Protein AF-A0A183VF96-F1 (afdb_monomer_lite)

Radius of gyration: 33.03 Å; chains: 1; bounding box: 68×21×99 Å

Sequence (112 aa):
LLKYAECFLTSPPVLVTRSDSFLRWYPRFNINHMRTSILQKVRLLCEPDKWALYEDYSRNRVETSPPVAMLSPGVTALILPFRSPSPKPRLRSYSTGDEEERPTIIRRPMTP

Foldseek 3Di:
DVQLVVCCVVPNAPDDDPPDDSCVRVVPDDCPCVVVVVLVVCCVVDDPVVNVVVVVVVVVCVVPDDPPPPVPVPPPPPDPDDPDPDDDPPDPDPPPDDPPPDPPPPDDDDDD

Organism: Toxocara canis (NCBI:txid6265)

Structure (mmCIF, N/CA/C/O backbone):
data_AF-A0A183VF96-F1
#
_entry.id   AF-A0A183VF96-F1
#
loop_
_atom_site.group_PDB
_atom_site.id
_atom_site.type_symbol
_atom_site.label_atom_id
_atom_site.label_alt_id
_atom_site.label_comp_id
_atom_site.label_asym_id
_atom_site.label_entity_id
_atom_site.label_seq_id
_atom_site.pdbx_PDB_ins_code
_atom_site.Cartn_x
_atom_site.Cartn_y
_atom_site.Cartn_z
_atom_site.occupancy
_atom_site.B_iso_or_equiv
_atom_site.auth_seq_id
_atom_site.auth_comp_id
_atom_site.auth_asym_id
_atom_site.auth_atom_id
_atom_site.pdbx_PDB_model_num
ATOM 1 N N . LEU A 1 1 ? 7.146 -2.523 0.104 1.00 82.44 1 LEU A N 1
ATOM 2 C CA . LEU A 1 1 ? 6.735 -3.749 -0.617 1.00 82.44 1 LEU A CA 1
ATOM 3 C C . LEU A 1 1 ? 5.287 -3.684 -1.106 1.00 82.44 1 LEU A C 1
ATOM 5 O O . LEU A 1 1 ? 5.092 -3.768 -2.305 1.00 82.44 1 LEU A O 1
ATOM 9 N N . LEU A 1 2 ? 4.296 -3.462 -0.231 1.00 87.12 2 LEU A N 1
ATOM 10 C CA . LEU A 1 2 ? 2.861 -3.483 -0.588 1.00 87.12 2 LEU A CA 1
ATOM 11 C C . LEU A 1 2 ? 2.494 -2.676 -1.843 1.00 87.12 2 LEU A C 1
ATOM 13 O O . LEU A 1 2 ? 1.887 -3.218 -2.755 1.00 87.12 2 LEU A O 1
ATOM 17 N N . LYS A 1 3 ? 2.933 -1.417 -1.938 1.00 85.81 3 LYS A N 1
ATOM 18 C CA . LYS A 1 3 ? 2.628 -0.572 -3.104 1.00 85.81 3 LYS A CA 1
ATOM 19 C C . LYS A 1 3 ? 3.275 -1.051 -4.408 1.00 85.81 3 LYS A C 1
ATOM 21 O O . LYS A 1 3 ? 2.720 -0.857 -5.478 1.00 85.81 3 LYS A O 1
ATOM 26 N N . TYR A 1 4 ? 4.440 -1.693 -4.321 1.00 87.81 4 TYR A N 1
ATOM 27 C CA . TYR A 1 4 ? 5.071 -2.306 -5.490 1.00 87.81 4 TYR A CA 1
ATOM 28 C C . TYR A 1 4 ? 4.211 -3.470 -5.989 1.00 87.81 4 TYR A C 1
ATOM 30 O O . TYR A 1 4 ? 3.901 -3.530 -7.172 1.00 87.81 4 TYR A O 1
ATOM 38 N N . ALA A 1 5 ? 3.775 -4.345 -5.075 1.00 89.75 5 ALA A N 1
ATOM 39 C CA . ALA A 1 5 ? 2.885 -5.457 -5.399 1.00 89.75 5 ALA A CA 1
ATOM 40 C C . ALA A 1 5 ? 1.549 -4.970 -5.983 1.00 89.75 5 ALA A C 1
ATOM 42 O O . ALA A 1 5 ? 1.094 -5.515 -6.979 1.00 89.75 5 ALA A O 1
ATOM 43 N N . GLU A 1 6 ? 0.965 -3.905 -5.429 1.00 89.75 6 GLU A N 1
ATOM 44 C CA . GLU A 1 6 ? -0.240 -3.273 -5.979 1.00 89.75 6 GLU A CA 1
ATOM 45 C C . GLU A 1 6 ? -0.042 -2.842 -7.440 1.00 89.75 6 GLU A C 1
ATOM 47 O O . GLU A 1 6 ? -0.858 -3.196 -8.287 1.00 89.75 6 GLU A O 1
ATOM 52 N N . CYS A 1 7 ? 1.059 -2.156 -7.771 1.00 89.12 7 CYS A N 1
ATOM 53 C CA . CYS A 1 7 ? 1.353 -1.758 -9.154 1.00 89.12 7 CYS A CA 1
ATOM 54 C C . CYS A 1 7 ? 1.529 -2.963 -10.090 1.00 89.12 7 CYS A C 1
ATOM 56 O O . CYS A 1 7 ? 0.991 -2.956 -11.195 1.00 89.12 7 CYS A O 1
ATOM 58 N N . PHE A 1 8 ? 2.227 -4.006 -9.632 1.00 90.12 8 PHE A N 1
ATOM 59 C CA . PHE A 1 8 ? 2.413 -5.242 -10.396 1.00 90.12 8 PHE A CA 1
ATOM 60 C C . PHE A 1 8 ? 1.109 -5.994 -10.660 1.00 90.12 8 PHE A C 1
ATOM 62 O O . PHE A 1 8 ? 0.940 -6.537 -11.746 1.00 90.12 8 PHE A O 1
ATOM 69 N N . LEU A 1 9 ? 0.200 -6.038 -9.686 1.00 91.00 9 LEU A N 1
ATOM 70 C CA . LEU A 1 9 ? -1.071 -6.750 -9.819 1.00 91.00 9 LEU A CA 1
ATOM 71 C C . LEU A 1 9 ? -2.097 -5.964 -10.642 1.00 91.00 9 LEU A C 1
ATOM 73 O O . LEU A 1 9 ? -2.874 -6.561 -11.379 1.00 91.00 9 LEU A O 1
ATOM 77 N N . THR A 1 10 ? -2.110 -4.636 -10.521 1.00 91.50 10 THR A N 1
ATOM 78 C CA . THR A 1 10 ? -3.070 -3.770 -11.232 1.00 91.50 10 THR A CA 1
ATOM 79 C C . THR A 1 10 ? -2.650 -3.461 -12.664 1.00 91.50 10 THR A C 1
ATOM 81 O O . THR A 1 10 ? -3.499 -3.309 -13.538 1.00 91.50 10 THR A O 1
ATOM 84 N N . SER A 1 11 ? -1.347 -3.366 -12.914 1.00 90.50 11 SER A N 1
ATOM 85 C CA . SER A 1 11 ? -0.785 -2.986 -14.210 1.00 90.50 11 SER A CA 1
ATOM 86 C C . SER A 1 11 ? 0.518 -3.745 -14.465 1.00 90.50 11 SER A C 1
ATOM 88 O O . SER A 1 11 ? 1.589 -3.146 -14.406 1.00 90.50 11 SER A O 1
ATOM 90 N N . PRO A 1 12 ? 0.467 -5.065 -14.708 1.00 90.88 12 PRO A N 1
ATOM 91 C CA . PRO A 1 12 ? 1.673 -5.863 -14.885 1.00 90.88 12 PRO A CA 1
ATOM 92 C C . PRO A 1 12 ? 2.502 -5.360 -16.081 1.00 90.88 12 PRO A C 1
ATOM 94 O O . PRO A 1 12 ? 1.938 -5.002 -17.119 1.00 90.88 12 PRO A O 1
ATOM 97 N N . PRO A 1 13 ? 3.843 -5.341 -15.975 1.00 88.38 13 PRO A N 1
ATOM 98 C CA . PRO A 1 13 ? 4.690 -4.946 -17.088 1.00 88.38 13 PRO A CA 1
ATOM 99 C C . PRO A 1 13 ? 4.635 -6.021 -18.175 1.00 88.38 13 PRO A C 1
ATOM 101 O O . PRO A 1 13 ? 4.692 -7.215 -17.888 1.00 88.38 13 PRO A O 1
ATOM 104 N N . VAL A 1 14 ? 4.565 -5.589 -19.435 1.00 87.06 14 VAL A N 1
ATOM 105 C CA . VAL A 1 14 ? 4.469 -6.491 -20.598 1.00 87.06 14 VAL A CA 1
ATOM 106 C C . VAL A 1 14 ? 5.697 -7.398 -20.716 1.00 87.06 14 VAL A C 1
ATOM 108 O O . VAL A 1 14 ? 5.582 -8.556 -21.105 1.00 87.06 14 VAL A O 1
ATOM 111 N N . LEU A 1 15 ? 6.875 -6.878 -20.365 1.00 84.94 15 LEU A N 1
ATOM 112 C CA . LEU A 1 15 ? 8.130 -7.615 -20.399 1.00 84.94 15 LEU A CA 1
ATOM 113 C C . LEU A 1 15 ? 8.973 -7.271 -19.174 1.00 84.94 15 LEU A C 1
ATOM 115 O O . LEU A 1 15 ? 9.221 -6.101 -18.880 1.00 84.94 15 LEU A O 1
ATOM 119 N N . VAL A 1 16 ? 9.443 -8.311 -18.490 1.00 86.19 16 VAL A N 1
ATOM 120 C CA . VAL A 1 16 ? 10.354 -8.200 -17.352 1.00 86.19 16 VAL A CA 1
ATOM 121 C C . VAL A 1 16 ? 11.736 -8.644 -17.810 1.00 86.19 16 VAL A C 1
ATOM 123 O O . VAL A 1 16 ? 11.989 -9.839 -17.951 1.00 86.19 16 VAL A O 1
ATOM 126 N N . THR A 1 17 ? 12.638 -7.694 -18.060 1.00 84.88 17 THR A N 1
ATOM 127 C CA . THR A 1 17 ? 14.049 -8.006 -18.337 1.00 84.88 17 THR A CA 1
ATOM 128 C C . THR A 1 17 ? 14.905 -7.790 -17.090 1.00 84.88 17 THR A C 1
ATOM 130 O O . THR A 1 17 ? 14.603 -6.944 -16.250 1.00 84.88 17 THR A O 1
ATOM 133 N N . ARG A 1 18 ? 16.004 -8.545 -16.955 1.00 82.00 18 ARG A N 1
ATOM 134 C CA . ARG A 1 18 ? 16.903 -8.468 -15.785 1.00 82.00 18 ARG A CA 1
ATOM 135 C C . ARG A 1 18 ? 17.544 -7.084 -15.604 1.00 82.00 18 ARG A C 1
ATOM 137 O O . ARG A 1 18 ? 17.938 -6.738 -14.495 1.00 82.00 18 ARG A O 1
ATOM 144 N N . SER A 1 19 ? 17.678 -6.323 -16.688 1.00 85.25 19 SER A N 1
ATOM 145 C CA . SER A 1 19 ? 18.279 -4.985 -16.709 1.00 85.25 19 SER A CA 1
ATOM 146 C C . SER A 1 19 ? 17.285 -3.851 -16.465 1.00 85.25 19 SER A C 1
ATOM 148 O O . SER A 1 19 ? 17.706 -2.707 -16.303 1.00 85.25 19 SER A O 1
ATOM 150 N N . ASP A 1 20 ? 15.982 -4.130 -16.480 1.00 83.94 20 ASP A N 1
ATOM 151 C CA . ASP A 1 20 ? 14.977 -3.087 -16.318 1.00 83.94 20 ASP A CA 1
ATOM 152 C C . ASP A 1 20 ? 14.795 -2.700 -14.852 1.00 83.94 20 ASP A C 1
ATOM 154 O O . ASP A 1 20 ? 14.793 -3.528 -13.941 1.00 83.94 20 ASP A O 1
ATOM 158 N N . SER A 1 21 ? 14.625 -1.399 -14.624 1.00 86.69 21 SER A N 1
ATOM 159 C CA . SER A 1 21 ? 14.334 -0.855 -13.306 1.00 86.69 21 SER A CA 1
ATOM 160 C C . SER A 1 21 ? 12.828 -0.720 -13.099 1.00 86.69 21 SER A C 1
ATOM 162 O O . SER A 1 21 ? 12.072 -0.419 -14.021 1.00 86.69 21 SER A O 1
ATOM 164 N N . PHE A 1 22 ? 12.381 -0.860 -11.852 1.00 88.19 22 PHE A N 1
ATOM 165 C CA . PHE A 1 22 ? 10.967 -0.713 -11.508 1.00 88.19 22 PHE A CA 1
ATOM 166 C C . PHE A 1 22 ? 10.389 0.654 -11.926 1.00 88.19 22 PHE A C 1
ATOM 168 O O . PHE A 1 22 ? 9.273 0.728 -12.430 1.00 88.19 22 PHE A O 1
ATOM 175 N N . LEU A 1 23 ? 11.163 1.736 -11.785 1.00 89.38 23 LEU A N 1
ATOM 176 C CA . LEU A 1 23 ? 10.751 3.081 -12.210 1.00 89.38 23 LEU A CA 1
ATOM 177 C C . LEU A 1 23 ? 10.607 3.213 -13.731 1.00 89.38 23 LEU A C 1
ATOM 179 O O . LEU A 1 23 ? 9.886 4.090 -14.193 1.00 89.38 23 LEU A O 1
ATOM 183 N N . ARG A 1 24 ? 11.253 2.346 -14.518 1.00 89.31 24 ARG A N 1
ATOM 184 C CA . ARG A 1 24 ? 11.044 2.305 -15.967 1.00 89.31 24 ARG A CA 1
ATOM 185 C C . ARG A 1 24 ? 9.664 1.751 -16.314 1.00 89.31 24 ARG A C 1
ATOM 187 O O . ARG A 1 24 ? 9.026 2.269 -17.223 1.00 89.31 24 ARG A O 1
ATOM 194 N N . TRP A 1 25 ? 9.197 0.738 -15.585 1.00 89.06 25 TRP A N 1
ATOM 195 C CA . TRP A 1 25 ? 7.843 0.199 -15.749 1.00 89.06 25 TRP A CA 1
ATOM 196 C C . TRP A 1 25 ? 6.776 1.117 -15.141 1.00 89.06 25 TRP A C 1
ATOM 198 O O . TRP A 1 25 ? 5.693 1.257 -15.700 1.00 89.06 25 TRP A O 1
ATOM 208 N N . TYR A 1 26 ? 7.101 1.791 -14.035 1.00 90.75 26 TYR A N 1
ATOM 209 C CA . TYR A 1 26 ? 6.179 2.659 -13.300 1.00 90.75 26 TYR A CA 1
ATOM 210 C C . TYR A 1 26 ? 6.797 4.042 -13.044 1.00 90.75 26 TYR A C 1
ATOM 212 O O . TYR A 1 26 ? 7.177 4.359 -11.914 1.00 90.75 26 TYR A O 1
ATOM 220 N N . PRO A 1 27 ? 6.872 4.914 -14.065 1.00 89.56 27 PRO A N 1
ATOM 221 C CA . PRO A 1 27 ? 7.570 6.201 -13.965 1.00 89.56 27 PRO A CA 1
ATOM 222 C C . PRO A 1 27 ? 6.913 7.187 -12.995 1.00 89.56 27 PRO A C 1
ATOM 224 O O . PRO A 1 27 ? 7.564 8.095 -12.491 1.00 89.56 27 PRO A O 1
ATOM 227 N N . ARG A 1 28 ? 5.621 7.007 -12.707 1.00 89.06 28 ARG A N 1
ATOM 228 C CA . ARG A 1 28 ? 4.862 7.825 -11.748 1.00 89.06 28 ARG A CA 1
ATOM 229 C C . ARG A 1 28 ? 4.773 7.190 -10.361 1.00 89.06 28 ARG A C 1
ATOM 231 O O . ARG A 1 28 ? 3.981 7.637 -9.533 1.00 89.06 28 ARG A O 1
ATOM 238 N N . PHE A 1 29 ? 5.531 6.125 -10.109 1.00 88.94 29 PHE A N 1
ATOM 239 C CA . PHE A 1 29 ? 5.494 5.464 -8.817 1.00 88.94 29 PHE A CA 1
ATOM 240 C C . PHE A 1 29 ? 5.969 6.400 -7.708 1.00 88.94 29 PHE A C 1
ATOM 242 O O . PHE A 1 29 ? 7.023 7.025 -7.791 1.00 88.94 29 PHE A O 1
ATOM 249 N N . ASN A 1 30 ? 5.194 6.449 -6.632 1.00 88.19 30 ASN A N 1
ATOM 250 C CA . ASN A 1 30 ? 5.515 7.230 -5.453 1.00 88.19 30 ASN A CA 1
ATOM 251 C C . ASN A 1 30 ? 5.041 6.469 -4.211 1.00 88.19 30 ASN A C 1
ATOM 253 O O . ASN A 1 30 ? 3.918 5.978 -4.204 1.00 88.19 30 ASN A O 1
ATOM 257 N N . ILE A 1 31 ? 5.851 6.374 -3.154 1.00 88.94 31 ILE A N 1
ATOM 258 C CA . ILE A 1 31 ? 5.501 5.686 -1.897 1.00 88.94 31 ILE A CA 1
ATOM 259 C C . ILE A 1 31 ? 4.945 6.617 -0.805 1.00 88.94 31 ILE A C 1
ATOM 261 O O . ILE A 1 31 ? 4.542 6.155 0.265 1.00 88.94 31 ILE A O 1
ATOM 265 N N . ASN A 1 32 ? 4.885 7.920 -1.073 1.00 88.75 32 ASN A N 1
ATOM 266 C CA . ASN A 1 32 ? 4.375 8.923 -0.148 1.00 88.75 32 ASN A CA 1
ATOM 267 C C . ASN A 1 32 ? 2.954 8.567 0.303 1.00 88.75 32 ASN A C 1
ATOM 269 O O . ASN A 1 32 ? 2.155 8.018 -0.461 1.00 88.75 32 ASN A O 1
ATOM 273 N N . HIS A 1 33 ? 2.662 8.862 1.572 1.00 87.00 33 HIS A N 1
ATOM 274 C CA . HIS A 1 33 ? 1.355 8.633 2.198 1.00 87.00 33 HIS A CA 1
ATOM 275 C C . HIS A 1 33 ? 0.871 7.165 2.171 1.00 87.00 33 HIS A C 1
ATOM 277 O O . HIS A 1 33 ? -0.306 6.887 2.398 1.00 87.00 33 HIS A O 1
ATOM 283 N N . MET A 1 34 ? 1.761 6.187 1.941 1.00 89.12 34 MET A N 1
ATOM 284 C CA . MET A 1 34 ? 1.381 4.768 1.963 1.00 89.12 34 MET A CA 1
ATOM 285 C C . MET A 1 34 ? 0.909 4.339 3.358 1.00 89.12 34 MET A C 1
ATOM 287 O O . MET A 1 34 ? -0.097 3.647 3.479 1.00 89.12 34 MET A O 1
ATOM 291 N N . ARG A 1 35 ? 1.588 4.794 4.421 1.00 89.50 35 ARG A N 1
ATOM 292 C CA . ARG A 1 35 ? 1.193 4.496 5.807 1.00 89.50 35 ARG A CA 1
ATOM 293 C C . ARG A 1 35 ? -0.216 5.004 6.110 1.00 89.50 35 ARG A C 1
ATOM 295 O O . ARG A 1 35 ? -1.031 4.240 6.609 1.00 89.50 35 ARG A O 1
ATOM 302 N N . THR A 1 36 ? -0.501 6.266 5.796 1.00 90.19 36 THR A N 1
ATOM 303 C CA . THR A 1 36 ? -1.819 6.870 6.042 1.00 90.19 36 THR A CA 1
ATOM 304 C C . THR A 1 36 ? -2.906 6.179 5.225 1.00 90.19 36 THR A C 1
ATOM 306 O O . THR A 1 36 ? -3.955 5.867 5.774 1.00 90.19 36 THR A O 1
ATOM 309 N N . SER A 1 37 ? -2.626 5.836 3.965 1.00 89.62 37 SER A N 1
ATOM 310 C CA . SER A 1 37 ? -3.566 5.101 3.105 1.00 89.62 37 SER A CA 1
ATOM 311 C C . SER A 1 37 ? -3.897 3.709 3.655 1.00 89.62 37 SER A C 1
ATOM 313 O O . SER A 1 37 ? -5.055 3.299 3.656 1.00 89.62 37 SER A O 1
ATOM 315 N N . ILE A 1 38 ? -2.891 2.978 4.153 1.00 90.38 38 ILE A N 1
ATOM 316 C CA . ILE A 1 38 ? -3.097 1.666 4.783 1.00 90.38 38 ILE A CA 1
ATOM 317 C C . ILE A 1 38 ? -3.917 1.820 6.062 1.00 90.38 38 ILE A C 1
ATOM 319 O O . ILE A 1 38 ? -4.904 1.113 6.228 1.00 90.38 38 ILE A O 1
ATOM 323 N N . LEU A 1 39 ? -3.548 2.755 6.942 1.00 92.31 39 LEU A N 1
ATOM 324 C CA . LEU A 1 39 ? -4.275 2.990 8.191 1.00 92.31 39 LEU A CA 1
ATOM 325 C C . LEU A 1 39 ? -5.733 3.377 7.937 1.00 92.31 39 LEU A C 1
ATOM 327 O O . LEU A 1 39 ? -6.614 2.888 8.631 1.00 92.31 39 LEU A O 1
ATOM 331 N N . GLN A 1 40 ? -6.003 4.180 6.908 1.00 92.12 40 GLN A N 1
ATOM 332 C CA . GLN A 1 40 ? -7.365 4.521 6.513 1.00 92.12 40 GLN A CA 1
ATOM 333 C C . GLN A 1 40 ? -8.152 3.288 6.049 1.00 92.12 40 GLN A C 1
ATOM 335 O O . GLN A 1 40 ? -9.288 3.103 6.475 1.00 92.12 40 GLN A O 1
ATOM 340 N N . LYS A 1 41 ? -7.553 2.411 5.229 1.00 92.19 41 LYS A N 1
ATOM 341 C CA . LYS A 1 41 ? -8.193 1.145 4.830 1.00 92.19 41 LYS A CA 1
ATOM 342 C C . LYS A 1 41 ? -8.459 0.239 6.035 1.00 92.19 41 LYS A C 1
ATOM 344 O O . LYS A 1 41 ? -9.545 -0.315 6.137 1.00 92.19 41 LYS A O 1
ATOM 349 N N . VAL A 1 42 ? -7.503 0.116 6.957 1.00 93.31 42 VAL A N 1
ATOM 350 C CA . VAL A 1 42 ? -7.676 -0.678 8.184 1.00 93.31 42 VAL A CA 1
ATOM 351 C C . VAL A 1 42 ? -8.794 -0.100 9.047 1.00 93.31 42 VAL A C 1
ATOM 353 O O . VAL A 1 42 ? -9.651 -0.855 9.487 1.00 93.31 42 VAL A O 1
ATOM 356 N N . ARG A 1 43 ? -8.846 1.225 9.227 1.00 92.69 43 ARG A N 1
ATOM 357 C CA . ARG A 1 43 ? -9.913 1.903 9.975 1.00 92.69 43 ARG A CA 1
ATOM 358 C C . ARG A 1 43 ? -11.305 1.588 9.433 1.00 92.69 43 ARG A C 1
ATOM 360 O O . ARG A 1 43 ? -12.217 1.391 10.219 1.00 92.69 43 ARG A O 1
ATOM 367 N N . LEU A 1 44 ? -11.464 1.555 8.109 1.00 93.06 44 LEU A N 1
ATOM 368 C CA . LEU A 1 44 ? -12.750 1.257 7.468 1.00 93.06 44 LEU A CA 1
ATOM 369 C C . LEU A 1 44 ? -13.185 -0.206 7.635 1.00 93.06 44 LEU A C 1
ATOM 371 O O . LEU A 1 44 ? -14.377 -0.486 7.583 1.00 93.06 44 LEU A O 1
ATOM 375 N N . LEU A 1 45 ? -12.233 -1.129 7.787 1.00 94.12 45 LEU A N 1
ATOM 376 C CA . LEU A 1 45 ? -12.497 -2.568 7.888 1.00 94.12 45 LEU A CA 1
ATOM 377 C C . LEU A 1 45 ? -12.551 -3.075 9.335 1.00 94.12 45 LEU A C 1
ATOM 379 O O . LEU A 1 45 ? -13.045 -4.173 9.578 1.00 94.12 45 LEU A O 1
ATOM 383 N N . CYS A 1 46 ? -11.996 -2.322 10.281 1.00 93.50 46 CYS A N 1
ATOM 384 C CA . CYS A 1 46 ? -11.927 -2.710 11.682 1.00 93.50 46 CYS A CA 1
ATOM 385 C C . CYS A 1 46 ? -13.207 -2.319 12.428 1.00 93.50 46 CYS A C 1
ATOM 387 O O . CYS A 1 46 ? -13.872 -1.340 12.092 1.00 93.50 46 CYS A O 1
ATOM 389 N N . GLU A 1 47 ? -13.517 -3.054 13.492 1.00 94.88 47 GLU A N 1
ATOM 390 C CA . GLU A 1 47 ? -14.559 -2.653 14.434 1.00 94.88 47 GLU A CA 1
ATOM 391 C C . GLU A 1 47 ? -14.176 -1.329 15.128 1.00 94.88 47 GLU A C 1
ATOM 393 O O . GLU A 1 47 ? -13.002 -1.150 15.485 1.00 94.88 47 GLU A O 1
ATOM 398 N N . PRO A 1 48 ? -15.141 -0.421 15.373 1.00 91.81 48 PRO A N 1
ATOM 399 C CA . PRO A 1 48 ? -14.873 0.878 15.993 1.00 91.81 48 PRO A CA 1
ATOM 400 C C . PRO A 1 48 ? -14.154 0.768 17.343 1.00 91.81 48 PRO A C 1
ATOM 402 O O . PRO A 1 48 ? -13.185 1.489 17.577 1.00 91.81 48 PRO A O 1
ATOM 405 N N . ASP A 1 49 ? -14.563 -0.184 18.185 1.00 92.00 49 ASP A N 1
ATOM 406 C CA . ASP A 1 49 ? -14.010 -0.371 19.532 1.00 92.00 49 ASP A CA 1
ATOM 407 C C . ASP A 1 49 ? -12.533 -0.793 19.488 1.00 92.00 49 ASP A C 1
ATOM 409 O O . ASP A 1 49 ? -11.691 -0.275 20.223 1.00 92.00 49 ASP A O 1
ATOM 413 N N . LYS A 1 50 ? -12.182 -1.693 18.561 1.00 91.81 50 LYS A N 1
ATOM 414 C CA . LYS A 1 50 ? -10.795 -2.138 18.349 1.00 91.81 50 LYS A CA 1
ATOM 415 C C . LYS A 1 50 ? -9.930 -1.029 17.757 1.00 91.81 50 LYS A C 1
ATOM 417 O O . LYS A 1 50 ? -8.750 -0.922 18.090 1.00 91.81 50 LYS A O 1
ATOM 422 N N . TRP A 1 51 ? -10.501 -0.209 16.875 1.00 94.38 51 TRP A N 1
ATOM 423 C CA . TRP A 1 51 ? -9.799 0.940 16.313 1.00 94.38 51 TRP A CA 1
ATOM 424 C C . TRP A 1 51 ? -9.520 2.015 17.373 1.00 94.38 51 TRP A C 1
ATOM 426 O O . TRP A 1 51 ? -8.410 2.543 17.407 1.00 94.38 51 TRP A O 1
ATOM 436 N N . ALA A 1 52 ? -10.467 2.279 18.280 1.00 91.94 52 ALA A N 1
ATOM 437 C CA . ALA A 1 52 ? -10.282 3.216 19.389 1.00 91.94 52 ALA A CA 1
ATOM 438 C C . ALA A 1 52 ? -9.109 2.809 20.301 1.00 91.94 52 ALA A C 1
ATOM 440 O O . ALA A 1 52 ? -8.236 3.626 20.588 1.00 91.94 52 ALA A O 1
ATOM 441 N N . LEU A 1 53 ? -9.009 1.520 20.650 1.00 92.56 53 LEU A N 1
ATOM 442 C CA . LEU A 1 53 ? -7.875 0.991 21.422 1.00 92.56 53 LEU A CA 1
ATOM 443 C C . LEU A 1 53 ? -6.528 1.196 20.713 1.00 92.56 53 LEU A C 1
ATOM 445 O O . LEU A 1 53 ? -5.520 1.509 21.351 1.00 92.56 53 LEU A O 1
ATOM 449 N N . TYR A 1 54 ? -6.493 1.025 19.388 1.00 90.12 54 TYR A N 1
ATOM 450 C CA . TYR A 1 54 ? -5.298 1.311 18.596 1.00 90.12 54 TYR A CA 1
ATOM 451 C C . TYR A 1 54 ? -4.951 2.804 18.601 1.00 90.12 54 TYR A C 1
ATOM 453 O O . TYR A 1 54 ? -3.773 3.145 18.726 1.00 90.12 54 TYR A O 1
ATOM 461 N N . GLU A 1 55 ? -5.938 3.692 18.466 1.00 91.06 55 GLU A N 1
ATOM 462 C CA . GLU A 1 55 ? -5.709 5.139 18.498 1.00 91.06 55 GLU A CA 1
ATOM 463 C C . GLU A 1 55 ? -5.112 5.576 19.840 1.00 91.06 55 GLU A C 1
ATOM 465 O O . GLU A 1 55 ? -4.090 6.271 19.839 1.00 91.06 55 GLU A O 1
ATOM 470 N N . ASP A 1 56 ? -5.658 5.090 20.956 1.00 91.38 56 ASP A N 1
ATOM 471 C CA . ASP A 1 56 ? -5.138 5.360 22.300 1.00 91.38 56 ASP A CA 1
ATOM 472 C C . ASP A 1 56 ? -3.714 4.818 22.483 1.00 91.38 56 ASP A C 1
ATOM 474 O O . ASP A 1 56 ? -2.816 5.544 22.919 1.00 91.38 56 ASP A O 1
ATOM 478 N N . TYR A 1 57 ? -3.455 3.576 22.053 1.00 88.88 57 TYR A N 1
ATOM 479 C CA . TYR A 1 57 ? -2.100 3.015 22.041 1.00 88.88 57 TYR A CA 1
ATOM 480 C C . TYR A 1 57 ? -1.135 3.870 21.206 1.00 88.88 57 TYR A C 1
ATOM 482 O O . TYR A 1 57 ? -0.001 4.133 21.614 1.00 88.88 57 TYR A O 1
ATOM 490 N N . SER A 1 58 ? -1.571 4.310 20.024 1.00 86.50 58 SER A N 1
ATOM 491 C CA . SER A 1 58 ? -0.735 5.063 19.091 1.00 86.50 58 SER A CA 1
ATOM 492 C C . SER A 1 58 ? -0.358 6.443 19.628 1.00 86.50 58 SER A C 1
ATOM 494 O O . SER A 1 58 ? 0.780 6.867 19.430 1.00 86.50 58 SER A O 1
ATOM 496 N N . ARG A 1 59 ? -1.276 7.108 20.343 1.00 85.88 59 ARG A N 1
ATOM 497 C CA . ARG A 1 59 ? -1.064 8.422 20.961 1.00 85.88 59 ARG A CA 1
ATOM 498 C C . ARG A 1 59 ? -0.017 8.334 22.070 1.00 85.88 59 ARG A C 1
ATOM 500 O O . ARG A 1 59 ? 0.966 9.070 22.045 1.00 85.88 59 ARG A O 1
ATOM 507 N N . ASN A 1 60 ? -0.150 7.337 22.942 1.00 78.81 60 ASN A N 1
ATOM 508 C CA . ASN A 1 60 ? 0.760 7.124 24.070 1.00 78.81 60 ASN A CA 1
ATOM 509 C C . ASN A 1 60 ? 2.181 6.748 23.618 1.00 78.81 60 ASN A C 1
ATOM 511 O O . ASN A 1 60 ? 3.162 7.061 24.293 1.00 78.81 60 ASN A O 1
ATOM 515 N N . ARG A 1 61 ? 2.318 6.104 22.450 1.00 68.62 61 ARG A N 1
ATOM 516 C CA . ARG A 1 61 ? 3.619 5.716 21.889 1.00 68.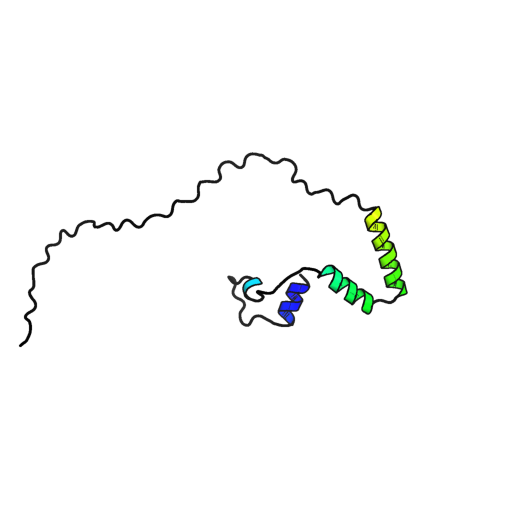62 61 ARG A CA 1
ATOM 517 C C . ARG A 1 61 ? 4.435 6.901 21.369 1.00 68.62 61 ARG A C 1
ATOM 519 O O . ARG A 1 61 ? 5.656 6.799 21.332 1.00 68.62 61 ARG A O 1
ATOM 526 N N . VAL A 1 62 ? 3.788 7.993 20.956 1.00 58.78 62 VAL A N 1
ATOM 527 C CA . VAL A 1 62 ? 4.483 9.216 20.513 1.00 58.78 62 VAL A CA 1
ATOM 528 C C . VAL A 1 62 ? 5.114 9.943 21.703 1.00 58.78 62 VAL A C 1
ATOM 530 O O . VAL A 1 62 ? 6.189 10.514 21.563 1.00 58.78 62 VAL A O 1
ATOM 533 N N . GLU A 1 63 ? 4.494 9.861 22.881 1.00 58.44 63 GLU A N 1
ATOM 534 C CA . GLU A 1 63 ? 4.986 10.500 24.109 1.00 58.44 63 GLU A CA 1
ATOM 535 C C . GLU A 1 63 ? 6.100 9.700 24.800 1.00 58.44 63 GLU A C 1
ATOM 537 O O . GLU A 1 63 ? 6.971 10.276 25.445 1.00 58.44 63 GLU A O 1
ATOM 542 N N . THR A 1 64 ? 6.103 8.372 24.645 1.00 53.53 64 THR A N 1
ATOM 543 C CA . THR A 1 64 ? 7.054 7.4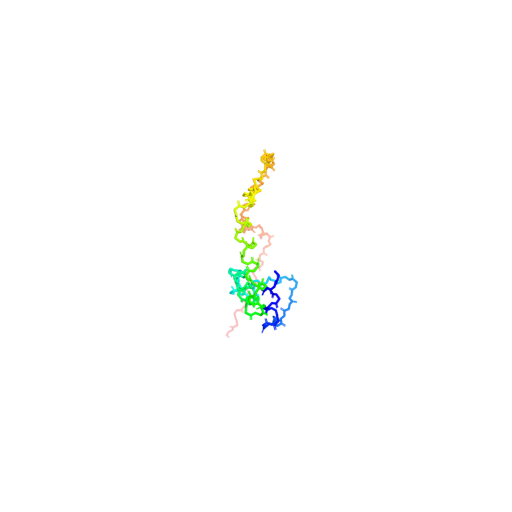71 25.325 1.00 53.53 64 THR A CA 1
ATOM 544 C C . THR A 1 64 ? 8.101 6.844 24.415 1.00 53.53 64 THR A C 1
ATOM 546 O O . THR A 1 64 ? 8.996 6.154 24.908 1.00 53.53 64 THR A O 1
ATOM 549 N N . SER A 1 65 ? 8.057 7.072 23.098 1.00 47.97 65 SER A N 1
ATOM 550 C CA . SER A 1 65 ? 9.195 6.699 22.265 1.00 47.97 65 SER A CA 1
ATOM 551 C C . SER A 1 65 ? 10.351 7.649 22.583 1.00 47.97 65 SER A C 1
ATOM 553 O O . SER A 1 65 ? 10.205 8.846 22.312 1.00 47.97 65 SER A O 1
ATOM 555 N N . PRO A 1 66 ? 11.510 7.171 23.087 1.00 51.47 66 PRO A N 1
ATOM 556 C CA . PRO A 1 66 ? 12.716 7.973 22.967 1.00 51.47 66 PRO A CA 1
ATOM 557 C C . PRO A 1 66 ? 12.839 8.335 21.484 1.00 51.47 66 PRO A C 1
ATOM 559 O O . PRO A 1 66 ? 12.491 7.486 20.644 1.00 51.47 66 PRO A O 1
ATOM 562 N N . PRO A 1 67 ? 13.262 9.570 21.141 1.00 49.44 67 PRO A N 1
ATOM 563 C CA . PRO A 1 67 ? 13.501 9.922 19.751 1.00 49.44 67 PRO A CA 1
ATOM 564 C C . PRO A 1 67 ? 14.337 8.782 19.212 1.00 49.44 67 PRO A C 1
ATOM 566 O O . PRO A 1 67 ? 15.351 8.463 19.836 1.00 49.44 67 PRO A O 1
ATOM 569 N N . VAL A 1 68 ? 13.843 8.086 18.174 1.00 49.12 68 VAL A N 1
ATOM 570 C CA . VAL A 1 68 ? 14.625 7.065 17.478 1.00 49.12 68 VAL A CA 1
ATOM 571 C C . VAL A 1 68 ? 15.940 7.756 17.270 1.00 49.12 68 VAL A C 1
ATOM 573 O O . VAL A 1 68 ? 15.978 8.750 16.535 1.00 49.12 68 VAL A O 1
ATOM 576 N N . ALA A 1 69 ? 16.931 7.331 18.063 1.00 43.88 69 ALA A N 1
ATOM 577 C CA . ALA A 1 69 ? 18.219 7.962 18.084 1.00 43.88 69 ALA A CA 1
ATOM 578 C C . ALA A 1 69 ? 18.539 8.066 16.616 1.00 43.88 69 ALA A C 1
ATOM 580 O O . ALA A 1 69 ? 18.390 7.072 15.887 1.00 43.88 69 ALA A O 1
ATOM 581 N N . MET A 1 70 ? 18.840 9.291 16.173 1.00 44.22 70 MET A N 1
ATOM 582 C CA . MET A 1 70 ? 19.551 9.451 14.929 1.00 44.22 70 MET A CA 1
ATOM 583 C C . MET A 1 70 ? 20.503 8.268 14.914 1.00 44.22 70 MET A C 1
ATOM 585 O O . MET A 1 70 ? 21.305 8.108 15.843 1.00 44.22 70 MET A O 1
ATOM 589 N N . LEU A 1 71 ? 20.367 7.401 13.913 1.00 44.41 71 LEU A N 1
ATOM 590 C CA . LEU A 1 71 ? 21.501 6.644 13.439 1.00 44.41 71 LEU A CA 1
ATOM 591 C C . LEU A 1 71 ? 22.458 7.730 12.950 1.00 44.41 71 LEU A C 1
ATOM 593 O O . LEU A 1 71 ? 22.565 8.000 11.762 1.00 44.41 71 LEU A O 1
ATOM 597 N N . SER A 1 72 ? 23.025 8.456 13.913 1.00 36.69 72 SER A N 1
ATOM 598 C CA . SER A 1 72 ? 24.207 9.248 13.820 1.00 36.69 72 SER A CA 1
ATOM 599 C C . SER A 1 72 ? 25.182 8.167 13.428 1.00 36.69 72 SER A C 1
ATOM 601 O O . SER A 1 72 ? 25.394 7.238 14.221 1.00 36.69 72 SER A O 1
ATOM 603 N N . PRO A 1 73 ? 25.652 8.160 12.174 1.00 41.62 73 PRO A N 1
ATOM 604 C CA . PRO A 1 73 ? 26.760 7.312 11.823 1.00 41.62 73 PRO A CA 1
ATOM 605 C C . PRO A 1 73 ? 27.859 7.812 12.746 1.00 41.62 73 PRO A C 1
ATOM 607 O O . PRO A 1 73 ? 28.396 8.903 12.550 1.00 41.62 73 PRO A O 1
ATOM 610 N N . GLY A 1 74 ? 28.075 7.078 13.838 1.00 37.19 74 GLY A N 1
ATOM 611 C CA . GLY A 1 74 ? 29.156 7.338 14.753 1.00 37.19 74 GLY A CA 1
ATOM 612 C C . GLY A 1 74 ? 30.386 7.453 13.886 1.00 37.19 74 GLY A C 1
ATOM 613 O O . GLY A 1 74 ? 30.689 6.528 13.134 1.00 37.19 74 GLY A O 1
ATOM 614 N N . VAL A 1 75 ? 30.967 8.649 13.912 1.00 43.84 75 VAL A N 1
ATOM 615 C CA . VAL A 1 75 ? 32.372 8.965 13.691 1.00 43.84 75 VAL A CA 1
ATOM 616 C C . VAL A 1 75 ? 33.166 7.727 13.281 1.00 43.84 75 VAL A C 1
ATOM 618 O O . VAL A 1 75 ? 33.897 7.124 14.051 1.00 43.84 75 VAL A O 1
ATOM 621 N N . THR A 1 76 ? 32.991 7.343 12.026 1.00 43.31 76 THR A N 1
ATOM 622 C CA . THR A 1 76 ? 33.953 6.542 11.289 1.00 43.31 76 THR A CA 1
ATOM 623 C C . THR A 1 76 ? 34.321 7.393 10.090 1.00 43.31 76 THR A C 1
ATOM 625 O O . THR A 1 76 ? 34.262 6.984 8.939 1.00 43.31 76 THR A O 1
ATOM 628 N N . ALA A 1 77 ? 34.744 8.622 10.394 1.00 42.44 77 ALA A N 1
ATOM 629 C CA . ALA A 1 77 ? 35.724 9.334 9.597 1.00 42.44 77 ALA A CA 1
ATOM 630 C C . ALA A 1 77 ? 37.095 8.645 9.763 1.00 42.44 77 ALA A C 1
ATOM 632 O O . ALA A 1 77 ? 38.106 9.289 10.010 1.00 42.44 77 ALA A O 1
ATOM 633 N N . LEU A 1 78 ? 37.142 7.316 9.617 1.00 41.25 78 LEU A N 1
ATOM 634 C CA . LEU A 1 78 ? 38.331 6.671 9.096 1.00 41.25 78 LEU A CA 1
ATOM 635 C C . LEU A 1 78 ? 38.298 6.983 7.609 1.00 41.25 78 LEU A C 1
ATOM 637 O O . LEU A 1 78 ? 37.650 6.295 6.827 1.00 41.25 78 LEU A O 1
ATOM 641 N N . ILE A 1 79 ? 38.879 8.140 7.291 1.00 52.81 79 ILE A N 1
ATOM 642 C CA . ILE A 1 79 ? 39.686 8.404 6.102 1.00 52.81 79 ILE A CA 1
ATOM 643 C C . ILE A 1 79 ? 39.540 7.262 5.090 1.00 52.81 79 ILE A C 1
ATOM 645 O O . ILE A 1 79 ? 40.312 6.306 5.107 1.00 52.81 79 ILE A O 1
ATOM 649 N N . LEU A 1 80 ? 38.523 7.339 4.225 1.00 46.41 80 LEU A N 1
ATOM 650 C CA . LEU A 1 80 ? 38.534 6.551 2.999 1.00 46.41 80 LEU A CA 1
ATOM 651 C C . LEU A 1 80 ? 39.770 7.025 2.228 1.00 46.41 80 LEU A C 1
ATOM 653 O O . LEU A 1 80 ? 39.808 8.201 1.845 1.00 46.41 80 LEU A O 1
ATOM 657 N N . PRO A 1 81 ? 40.792 6.178 2.015 1.00 53.69 81 PRO A N 1
ATOM 658 C CA . PRO A 1 81 ? 41.920 6.574 1.206 1.00 53.69 81 PRO A CA 1
ATOM 659 C C . PRO A 1 81 ? 41.392 6.709 -0.220 1.00 53.69 81 PRO A C 1
ATOM 661 O O . PRO A 1 81 ? 40.885 5.750 -0.793 1.00 53.69 81 PRO A O 1
ATOM 664 N N . PHE 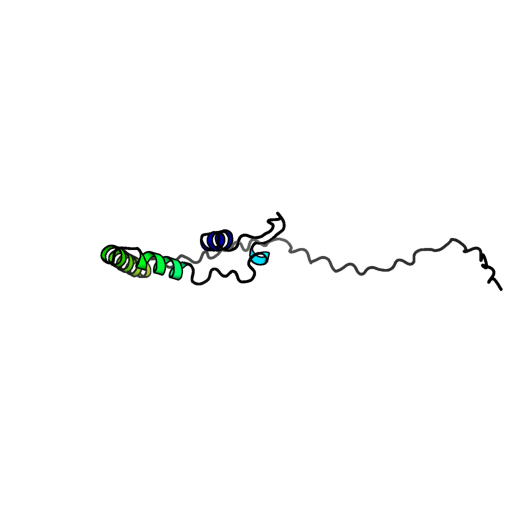A 1 82 ? 41.524 7.911 -0.773 1.00 52.31 82 PHE A N 1
ATOM 665 C CA . PHE A 1 82 ? 41.490 8.170 -2.207 1.00 52.31 82 PHE A CA 1
ATOM 666 C C . PHE A 1 82 ? 40.181 7.795 -2.918 1.00 52.31 82 PHE A C 1
ATOM 668 O O . PHE A 1 82 ? 40.037 6.732 -3.520 1.00 52.31 82 PHE A O 1
ATOM 675 N N . ARG A 1 83 ? 39.269 8.772 -3.029 1.00 58.88 83 ARG A N 1
ATOM 676 C CA . ARG A 1 83 ? 38.499 8.870 -4.276 1.00 58.88 83 ARG A CA 1
ATOM 677 C C . ARG A 1 83 ? 39.516 9.115 -5.386 1.00 58.88 83 ARG A C 1
ATOM 679 O O . ARG A 1 83 ? 40.069 10.211 -5.476 1.00 58.88 83 ARG A O 1
ATOM 686 N N . SER A 1 84 ? 39.808 8.090 -6.180 1.00 69.50 84 SER A N 1
ATOM 687 C CA . SER A 1 84 ? 40.588 8.282 -7.394 1.00 69.50 84 SER A CA 1
ATOM 688 C C . SER A 1 84 ? 39.864 9.312 -8.272 1.00 69.50 84 SER A C 1
ATOM 690 O O . SER A 1 84 ? 38.629 9.294 -8.357 1.00 69.50 84 SER A O 1
ATOM 692 N N . PRO A 1 85 ? 40.589 10.268 -8.873 1.00 66.69 85 PRO A N 1
ATOM 693 C CA . PRO A 1 85 ? 39.968 11.236 -9.760 1.00 66.69 85 PRO A CA 1
ATOM 694 C C . PRO A 1 85 ? 39.294 10.492 -10.916 1.00 66.69 85 PRO A C 1
ATOM 696 O O . PRO A 1 85 ? 39.866 9.555 -11.477 1.00 66.69 85 PRO A O 1
ATOM 699 N N . SER A 1 86 ? 38.069 10.899 -11.262 1.00 71.81 86 SER A N 1
ATOM 700 C CA . SER A 1 86 ? 37.355 10.334 -12.407 1.00 71.81 86 SER A CA 1
ATOM 701 C C . SER A 1 86 ? 38.233 10.431 -13.660 1.00 71.81 86 SER A C 1
ATOM 703 O O . SER A 1 86 ? 38.863 11.473 -13.878 1.00 71.81 86 SER A O 1
ATOM 705 N N . PRO A 1 87 ? 38.310 9.367 -14.480 1.00 71.31 87 PRO A N 1
ATOM 706 C CA . PRO A 1 87 ? 39.171 9.364 -15.651 1.00 71.31 87 PRO A CA 1
ATOM 707 C C . PRO A 1 87 ? 38.740 10.496 -16.582 1.00 71.31 87 PRO A C 1
ATOM 709 O O . PRO A 1 87 ? 37.564 10.614 -16.932 1.00 71.31 87 PRO A O 1
ATOM 712 N N . LYS A 1 88 ? 39.692 11.355 -16.960 1.00 73.38 88 LYS A N 1
ATOM 713 C CA . LYS A 1 88 ? 39.431 12.418 -17.934 1.00 73.38 88 LYS A CA 1
ATOM 714 C C . LYS A 1 88 ? 38.945 11.774 -19.238 1.00 73.38 88 LYS A C 1
ATOM 716 O O . LYS A 1 88 ? 39.521 10.761 -19.648 1.00 73.38 88 LYS A O 1
ATOM 721 N N . PRO A 1 89 ? 37.916 12.335 -19.896 1.00 68.19 89 PRO A N 1
ATOM 722 C CA . PRO A 1 89 ? 37.456 11.823 -21.176 1.00 68.19 89 PRO A CA 1
ATOM 723 C C . PRO A 1 89 ? 38.638 11.806 -22.145 1.00 68.19 89 PRO A C 1
ATOM 725 O O . PRO A 1 89 ? 39.308 12.817 -22.359 1.00 68.19 89 PRO A O 1
ATOM 728 N N . ARG A 1 90 ? 38.928 10.623 -22.688 1.00 67.56 90 ARG A N 1
ATOM 729 C CA . ARG A 1 90 ? 39.989 10.436 -23.672 1.00 67.56 90 ARG A CA 1
ATOM 730 C C . ARG A 1 90 ? 39.517 11.119 -24.955 1.00 67.56 90 ARG A C 1
ATOM 732 O O . ARG A 1 90 ? 38.655 10.591 -25.654 1.00 67.56 90 ARG A O 1
ATOM 739 N N . LEU A 1 91 ? 40.035 12.314 -25.235 1.00 65.44 91 LEU A N 1
ATOM 740 C CA . LEU A 1 91 ? 39.922 12.924 -26.558 1.00 65.44 91 LEU A CA 1
ATOM 741 C C . LEU A 1 91 ? 40.466 11.906 -27.565 1.00 65.44 91 LEU A C 1
ATOM 743 O O . LEU A 1 91 ? 41.614 11.477 -27.454 1.00 65.44 91 LEU A O 1
ATOM 747 N N . ARG A 1 92 ? 39.622 11.475 -28.511 1.00 64.50 92 ARG A N 1
ATOM 748 C CA . ARG A 1 92 ? 40.075 10.723 -29.682 1.00 64.50 92 ARG A CA 1
ATOM 749 C C . ARG A 1 92 ? 41.009 11.644 -30.463 1.00 64.50 92 ARG A C 1
ATOM 751 O O . ARG A 1 92 ? 40.548 12.493 -31.217 1.00 64.50 92 ARG A O 1
ATOM 758 N N . SER A 1 93 ? 42.312 11.494 -30.267 1.00 64.62 93 SER A N 1
ATOM 759 C CA . SER A 1 93 ? 43.280 11.957 -31.249 1.00 64.62 93 SER A CA 1
ATOM 760 C C . SER A 1 93 ? 43.088 11.084 -32.484 1.00 64.62 93 SER A C 1
ATOM 762 O O . SER A 1 93 ? 43.311 9.872 -32.420 1.00 64.62 93 SER A O 1
ATOM 764 N N . TYR A 1 94 ? 42.630 11.673 -33.587 1.00 55.75 94 TYR A N 1
ATOM 765 C CA . TYR A 1 94 ? 42.810 11.050 -34.891 1.00 55.75 94 TYR A CA 1
ATOM 766 C C . TYR A 1 94 ? 44.318 10.903 -35.090 1.00 55.75 94 TYR A C 1
ATOM 768 O O . TYR A 1 94 ? 45.026 11.893 -35.244 1.00 55.75 94 TYR A O 1
ATOM 776 N N . SER A 1 95 ? 44.813 9.672 -34.975 1.00 46.31 95 SER A N 1
ATOM 777 C CA . SER A 1 95 ? 46.168 9.335 -35.380 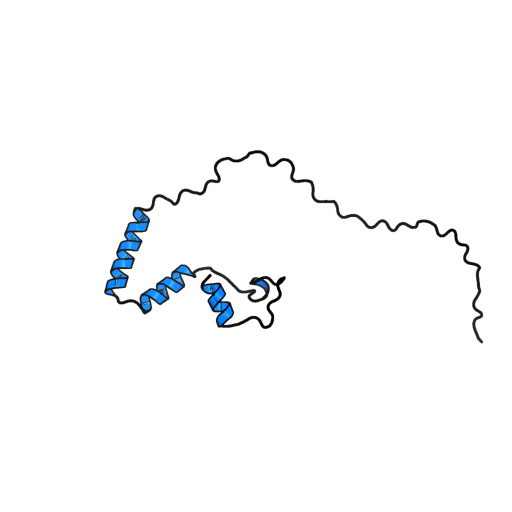1.00 46.31 95 SER A CA 1
ATOM 778 C C . SER A 1 95 ? 46.153 9.256 -36.895 1.00 46.31 95 SER A C 1
ATOM 780 O O . SER A 1 95 ? 45.833 8.216 -37.464 1.00 46.31 95 SER A O 1
ATOM 782 N N . THR A 1 96 ? 46.465 10.367 -37.549 1.00 57.44 96 THR A N 1
ATOM 783 C CA . THR A 1 96 ? 47.120 10.330 -38.854 1.00 57.44 96 THR A CA 1
ATOM 784 C C . THR A 1 96 ? 48.510 9.744 -38.615 1.00 57.44 96 THR A C 1
ATOM 786 O O . THR A 1 96 ? 49.450 10.460 -38.289 1.00 57.44 96 THR A O 1
ATOM 789 N N . GLY A 1 97 ? 48.593 8.416 -38.652 1.00 43.69 97 GLY A N 1
ATOM 790 C CA . GLY A 1 97 ? 49.844 7.671 -38.662 1.00 43.69 97 GLY A CA 1
ATOM 791 C C . GLY A 1 97 ? 49.961 6.955 -39.999 1.00 43.69 97 GLY A C 1
ATOM 792 O O . GLY A 1 97 ? 49.192 6.031 -40.240 1.00 43.69 97 GLY A O 1
ATOM 793 N N . ASP A 1 98 ? 50.878 7.463 -40.821 1.00 45.94 98 ASP A N 1
ATOM 794 C CA . ASP A 1 98 ? 51.510 6.873 -42.006 1.00 45.94 98 ASP A CA 1
ATOM 795 C C . ASP A 1 98 ? 50.628 6.141 -43.023 1.00 45.94 98 ASP A C 1
ATOM 797 O O . ASP A 1 98 ? 50.490 4.920 -43.007 1.00 45.94 98 ASP A O 1
ATOM 801 N N . GLU A 1 99 ? 50.176 6.892 -44.033 1.00 46.22 99 GLU A N 1
ATOM 802 C CA . GLU A 1 99 ? 50.232 6.360 -45.394 1.00 46.22 99 GLU A CA 1
ATOM 803 C C . GLU A 1 99 ? 51.656 6.543 -45.925 1.00 46.22 99 GLU A C 1
ATOM 805 O O . GLU A 1 99 ? 51.997 7.575 -46.502 1.00 46.22 99 GLU A O 1
ATOM 810 N N . GLU A 1 100 ? 52.482 5.516 -45.759 1.00 53.66 100 GLU A N 1
ATOM 811 C CA . GLU A 1 100 ? 53.573 5.257 -46.695 1.00 53.66 100 GLU A CA 1
ATOM 812 C C . GLU A 1 100 ? 53.229 4.017 -47.530 1.00 53.66 100 GLU A C 1
ATOM 814 O O . GLU A 1 100 ? 53.949 3.029 -47.575 1.00 53.66 100 GLU A O 1
ATOM 819 N N . GLU A 1 101 ? 52.098 4.075 -48.232 1.00 47.38 101 GLU A N 1
ATOM 820 C CA . GLU A 1 101 ? 51.901 3.295 -49.449 1.00 47.38 101 GLU A CA 1
ATOM 821 C C . GLU A 1 101 ? 51.521 4.257 -50.566 1.00 47.38 101 GLU A C 1
ATOM 823 O O . GLU A 1 101 ? 50.462 4.879 -50.576 1.00 47.38 101 GLU A O 1
ATOM 828 N N . ARG A 1 102 ? 52.446 4.405 -51.515 1.00 55.97 102 ARG A N 1
ATOM 829 C CA .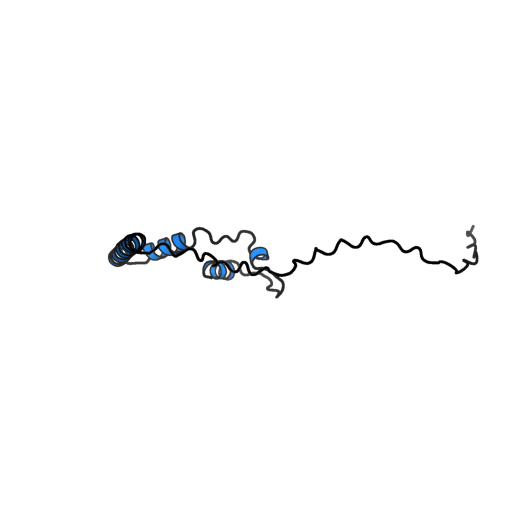 ARG A 1 102 ? 52.245 5.130 -52.767 1.00 55.97 102 ARG A CA 1
ATOM 830 C C . ARG A 1 102 ? 50.890 4.742 -53.373 1.00 55.97 102 ARG A C 1
ATOM 832 O O . ARG A 1 102 ? 50.746 3.590 -53.787 1.00 55.97 102 ARG A O 1
ATOM 839 N N . PRO A 1 103 ? 49.947 5.672 -53.590 1.00 41.62 103 PRO A N 1
ATOM 840 C CA . PRO A 1 103 ? 48.904 5.410 -54.552 1.00 41.62 103 PRO A CA 1
ATOM 841 C C . PRO A 1 103 ? 49.552 5.534 -55.931 1.00 41.62 103 PRO A C 1
ATOM 843 O O . PRO A 1 103 ? 49.798 6.629 -56.441 1.00 41.62 103 PRO A O 1
ATOM 846 N N . THR A 1 104 ? 49.852 4.397 -56.558 1.00 51.16 104 THR A N 1
ATOM 847 C CA . THR A 1 104 ? 49.913 4.331 -58.019 1.00 51.16 104 THR A CA 1
ATOM 848 C C . THR A 1 104 ? 48.648 4.994 -58.546 1.00 51.16 104 THR A C 1
ATOM 850 O O . THR A 1 104 ? 47.541 4.499 -58.336 1.00 51.16 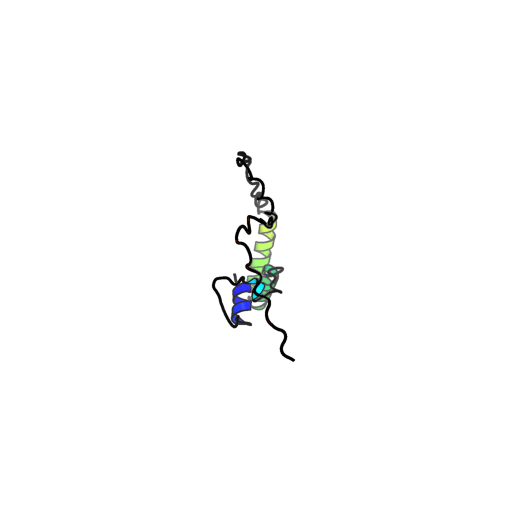104 THR A O 1
ATOM 853 N N . ILE A 1 105 ? 48.813 6.149 -59.189 1.00 51.03 105 ILE A N 1
ATOM 854 C CA . ILE A 1 105 ? 47.744 6.881 -59.858 1.00 51.03 105 ILE A CA 1
ATOM 855 C C . ILE A 1 105 ? 47.238 5.990 -60.997 1.00 51.03 105 ILE A C 1
ATOM 857 O O . ILE A 1 105 ? 47.738 6.044 -62.118 1.00 51.03 105 ILE A O 1
ATOM 861 N N . ILE A 1 106 ? 46.238 5.158 -60.721 1.00 56.91 106 ILE A N 1
ATOM 862 C CA . ILE A 1 106 ? 45.429 4.534 -61.763 1.00 56.91 106 ILE A CA 1
ATOM 863 C C . ILE A 1 106 ? 44.328 5.537 -62.084 1.00 56.91 106 ILE A C 1
ATOM 865 O O . ILE A 1 106 ? 43.288 5.602 -61.426 1.00 56.91 106 ILE A O 1
ATOM 869 N N . ARG A 1 107 ? 44.592 6.369 -63.097 1.00 51.94 107 ARG A N 1
ATOM 870 C CA . ARG A 1 107 ? 43.564 7.194 -63.733 1.00 51.94 107 ARG A CA 1
ATOM 871 C C . ARG A 1 107 ? 42.494 6.255 -64.282 1.00 51.94 107 ARG A C 1
ATOM 873 O O . ARG A 1 107 ? 42.766 5.476 -65.191 1.00 51.94 107 ARG A O 1
ATOM 880 N N . ARG A 1 108 ? 41.278 6.325 -63.741 1.00 57.03 108 ARG A N 1
ATOM 881 C CA . ARG A 1 108 ? 40.115 5.725 -64.398 1.00 57.03 108 ARG A CA 1
ATOM 882 C C . ARG A 1 108 ? 39.820 6.542 -65.663 1.00 57.03 108 ARG A C 1
ATOM 884 O O . ARG A 1 108 ? 39.735 7.767 -65.551 1.00 57.03 108 ARG A O 1
ATOM 891 N N . PRO A 1 109 ? 39.680 5.919 -66.843 1.00 52.44 109 PRO A N 1
ATOM 892 C CA . PRO A 1 109 ? 39.205 6.629 -68.018 1.00 52.44 109 PRO A CA 1
ATOM 893 C C . PRO A 1 109 ? 37.740 7.018 -67.797 1.00 52.44 109 PRO A C 1
ATOM 895 O O . PRO A 1 109 ? 36.911 6.172 -67.458 1.00 52.44 109 PRO A O 1
ATOM 898 N N . MET A 1 110 ? 37.433 8.306 -67.961 1.00 49.38 110 MET A N 1
ATOM 899 C CA . MET A 1 110 ? 36.057 8.741 -68.173 1.00 49.38 110 MET A CA 1
ATOM 900 C C . MET A 1 110 ? 35.592 8.177 -69.514 1.00 49.38 110 MET A C 1
ATOM 902 O O . MET A 1 110 ? 36.256 8.362 -70.534 1.00 49.38 110 MET A O 1
ATOM 906 N N . THR A 1 111 ? 34.490 7.439 -69.485 1.00 57.81 111 THR A N 1
ATOM 907 C CA . THR A 1 111 ? 33.799 6.957 -70.680 1.00 57.81 111 THR A CA 1
ATOM 908 C C . THR A 1 111 ? 33.060 8.105 -71.384 1.00 57.81 111 THR A C 1
ATOM 910 O O . THR A 1 111 ? 32.626 9.028 -70.689 1.00 57.81 111 THR A O 1
ATOM 913 N N . PRO A 1 112 ? 32.961 8.047 -72.726 1.00 56.81 112 PRO A N 1
ATOM 914 C CA . PRO A 1 112 ? 32.476 9.120 -73.600 1.00 56.81 112 PRO A CA 1
ATOM 915 C C . PRO A 1 112 ? 30.972 9.392 -73.500 1.00 56.81 112 PRO A C 1
ATOM 917 O O . PRO A 1 112 ? 30.223 8.471 -73.100 1.00 56.81 112 PRO A O 1
#

pLDDT: mean 72.66, std 19.12, range [36.69, 94.88]

Secondary structure (DSSP, 8-state):
-HHHHHHHHHS--S---TT--HHHH-TT---TTHHHHHHHHHHHHS-HHHHHHHHHHHHHHHHHSPP----------------PPPPPP-----------S------PPPP-